Protein AF-A0A316QDM9-F1 (afdb_monomer_lite)

Secondary structure (DSSP, 8-state):
-THHHHT--HHHHHHHHTS-HHHHHHHHTTSSPPPHHHHHHHHHHTTS-STTT-

pLDDT: mean 93.09, std 5.65, range [69.12, 98.0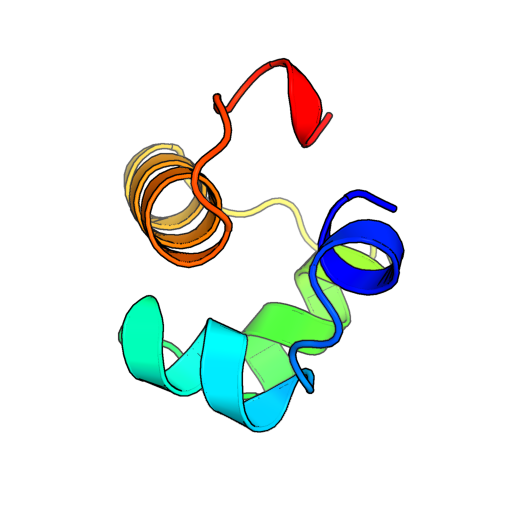]

Foldseek 3Di:
DLCVVQVDDLCQLCVQLVHDSVVSVCLVVVVDPDDPSSLCSSCVSSVHHSVVSD

Radius of gyration: 9.56 Å; chains: 1; bounding box: 21×21×20 Å

Sequence (54 aa):
MKRKETGLTQVQVAGKAGITVNCYQRYETGERMPRADIAKLIAKALNSTVEELF

Structure (mmCIF, N/CA/C/O backbone):
data_AF-A0A316QDM9-F1
#
_entry.id   AF-A0A316QDM9-F1
#
loop_
_atom_site.group_PDB
_atom_site.id
_atom_site.type_symbol
_atom_site.label_atom_id
_atom_site.label_alt_id
_atom_site.label_comp_id
_atom_site.label_asym_id
_atom_site.label_entity_id
_atom_site.label_seq_id
_atom_site.pdbx_PDB_ins_code
_atom_site.Cartn_x
_atom_site.Cartn_y
_atom_site.Cartn_z
_atom_site.occupancy
_atom_site.B_iso_or_equiv
_atom_site.auth_seq_id
_atom_site.auth_comp_id
_atom_site.auth_asym_id
_atom_site.auth_atom_id
_atom_site.pdbx_PDB_model_num
ATOM 1 N N . MET A 1 1 ? 4.675 1.004 10.686 1.00 69.12 1 MET A N 1
ATOM 2 C CA . MET A 1 1 ? 4.093 0.812 9.340 1.00 69.12 1 MET A CA 1
ATOM 3 C C . MET A 1 1 ? 2.592 0.609 9.482 1.00 69.12 1 MET A C 1
ATOM 5 O O . MET A 1 1 ? 2.193 -0.408 10.047 1.00 69.12 1 MET A O 1
ATOM 9 N N . LYS A 1 2 ? 1.793 1.551 8.965 1.00 80.31 2 LYS A N 1
ATOM 10 C CA . LYS A 1 2 ? 0.334 1.639 9.149 1.00 80.31 2 LYS A CA 1
ATOM 11 C C . LYS A 1 2 ? -0.422 0.333 8.869 1.00 80.31 2 LYS A C 1
ATOM 13 O O . LYS A 1 2 ? -1.336 -0.020 9.603 1.00 80.31 2 LYS A O 1
ATOM 18 N N . ARG A 1 3 ? 0.015 -0.469 7.885 1.00 88.50 3 ARG A N 1
ATOM 19 C CA . ARG A 1 3 ? -0.592 -1.784 7.602 1.00 88.50 3 ARG A CA 1
ATOM 20 C C . ARG A 1 3 ? -0.664 -2.692 8.833 1.00 88.50 3 ARG A C 1
ATOM 22 O O . ARG A 1 3 ? -1.686 -3.347 9.028 1.00 88.50 3 ARG A O 1
ATOM 29 N N . LYS A 1 4 ? 0.385 -2.735 9.662 1.00 85.56 4 LYS A N 1
ATOM 30 C CA . LYS A 1 4 ? 0.443 -3.638 10.826 1.00 85.56 4 LYS A CA 1
ATOM 31 C C . LYS A 1 4 ? -0.643 -3.330 11.865 1.00 85.56 4 LYS A C 1
ATOM 33 O O . LYS A 1 4 ? -1.077 -4.247 12.546 1.00 85.56 4 LYS A O 1
ATOM 38 N N . GLU A 1 5 ? -1.122 -2.089 11.928 1.00 87.56 5 GLU A N 1
ATOM 39 C CA . GLU A 1 5 ? -2.215 -1.663 12.817 1.00 87.56 5 GLU A CA 1
ATOM 40 C C . GLU A 1 5 ? -3.595 -2.082 12.285 1.00 87.56 5 GLU A C 1
ATOM 42 O O . GLU A 1 5 ? -4.531 -2.266 13.053 1.00 87.56 5 GLU A O 1
ATOM 47 N N . THR A 1 6 ? -3.721 -2.279 10.969 1.00 86.44 6 THR A N 1
ATOM 48 C CA . THR A 1 6 ? -4.991 -2.635 10.308 1.00 86.44 6 THR A CA 1
ATOM 49 C C . THR A 1 6 ? -5.280 -4.138 10.262 1.00 86.44 6 THR A C 1
ATOM 51 O O . THR A 1 6 ? -6.358 -4.540 9.830 1.00 86.44 6 THR A O 1
ATOM 54 N N . GLY A 1 7 ? -4.308 -4.991 10.608 1.00 89.31 7 GLY A N 1
ATOM 55 C CA . GLY A 1 7 ? -4.414 -6.450 10.459 1.00 89.31 7 GLY A CA 1
ATOM 56 C C . GLY A 1 7 ? -4.441 -6.959 9.006 1.00 89.31 7 GLY A C 1
ATOM 57 O O . GLY A 1 7 ? -4.552 -8.162 8.781 1.00 89.31 7 GLY A O 1
ATOM 58 N N . LEU A 1 8 ? -4.319 -6.078 8.006 1.00 93.31 8 LEU A N 1
ATOM 59 C CA . LEU A 1 8 ? -4.325 -6.458 6.592 1.00 93.31 8 LEU A CA 1
ATOM 60 C C . LEU A 1 8 ? -2.998 -7.098 6.178 1.00 93.31 8 LEU A C 1
ATOM 62 O O . LEU A 1 8 ? -1.918 -6.644 6.554 1.00 93.31 8 LEU A O 1
ATOM 66 N N . THR A 1 9 ? -3.060 -8.120 5.331 1.00 96.19 9 THR A N 1
ATOM 67 C CA . THR A 1 9 ? -1.887 -8.697 4.657 1.00 96.19 9 THR A CA 1
ATOM 68 C C . THR A 1 9 ? -1.420 -7.811 3.499 1.00 96.19 9 THR A C 1
ATOM 70 O O . THR A 1 9 ? -2.191 -7.021 2.953 1.00 96.19 9 THR A O 1
ATOM 73 N N . GLN A 1 10 ? -0.164 -7.969 3.069 1.00 96.38 10 GLN A N 1
ATOM 74 C CA . GLN A 1 10 ? 0.365 -7.264 1.892 1.00 96.38 10 GLN A CA 1
ATOM 75 C C . GLN A 1 10 ? -0.473 -7.525 0.630 1.00 96.38 10 GLN A C 1
ATOM 77 O O . GLN A 1 10 ? -0.729 -6.606 -0.145 1.00 96.38 10 GLN A O 1
ATOM 82 N N . VAL A 1 11 ? -0.955 -8.761 0.456 1.00 97.38 11 VAL A N 1
ATOM 83 C CA . VAL A 1 11 ? -1.805 -9.159 -0.677 1.00 97.38 11 VAL A CA 1
ATOM 84 C C . VAL A 1 11 ? -3.133 -8.404 -0.670 1.00 97.38 11 VAL A C 1
ATOM 86 O O . VAL A 1 11 ? -3.565 -7.904 -1.706 1.00 97.38 11 VAL A O 1
ATOM 89 N N . GLN A 1 12 ? -3.763 -8.267 0.499 1.00 97.12 12 GLN A N 1
ATOM 90 C CA . GLN A 1 12 ? -5.031 -7.547 0.631 1.00 97.12 12 GLN A CA 1
ATOM 91 C C . GLN A 1 12 ? -4.878 -6.051 0.346 1.00 97.12 12 GLN A C 1
ATOM 93 O O . GLN A 1 12 ? -5.731 -5.478 -0.328 1.00 97.12 12 GLN A O 1
ATOM 98 N N . VAL A 1 13 ? -3.808 -5.413 0.831 1.00 96.38 13 VAL A N 1
ATOM 99 C CA . VAL A 1 13 ? -3.571 -3.985 0.556 1.00 96.38 13 VAL A CA 1
ATOM 100 C C . VAL A 1 13 ? -3.284 -3.764 -0.925 1.00 96.38 13 VAL A C 1
ATOM 102 O O . VAL A 1 13 ? -3.897 -2.890 -1.532 1.00 96.38 13 VAL A O 1
ATOM 105 N N . ALA A 1 14 ? -2.422 -4.590 -1.523 1.00 97.31 14 ALA A N 1
ATOM 106 C CA . ALA A 1 14 ? -2.110 -4.519 -2.946 1.00 97.31 14 ALA A CA 1
ATOM 107 C C . ALA A 1 14 ? -3.369 -4.692 -3.813 1.00 97.31 14 ALA A C 1
ATOM 109 O O . ALA A 1 14 ? -3.621 -3.876 -4.698 1.00 97.31 14 ALA A O 1
ATOM 110 N N . GLY A 1 15 ? -4.213 -5.681 -3.490 1.00 97.94 15 GLY A N 1
ATOM 111 C CA . GLY A 1 15 ? -5.489 -5.906 -4.170 1.00 97.94 15 GLY A CA 1
ATOM 112 C C . GLY A 1 15 ? -6.451 -4.723 -4.045 1.00 97.94 15 GLY A C 1
ATOM 113 O O . GLY A 1 15 ? -6.996 -4.269 -5.048 1.00 97.94 15 GLY A O 1
ATOM 114 N N . LYS A 1 16 ? -6.611 -4.159 -2.839 1.00 96.88 16 LYS A N 1
ATOM 115 C CA . LYS A 1 16 ? -7.445 -2.963 -2.613 1.00 96.88 16 LYS A CA 1
ATOM 116 C C . LYS A 1 16 ? -6.919 -1.720 -3.339 1.00 96.88 16 LYS A C 1
ATOM 118 O O . LYS A 1 16 ? -7.714 -0.889 -3.767 1.00 96.88 16 LYS A O 1
ATOM 123 N N . ALA A 1 17 ? -5.600 -1.584 -3.460 1.00 96.19 17 ALA A N 1
ATOM 124 C CA . ALA A 1 17 ? -4.949 -0.469 -4.142 1.00 96.19 17 ALA A CA 1
ATOM 125 C C . ALA A 1 17 ? -4.795 -0.685 -5.662 1.00 96.19 17 ALA A C 1
ATOM 127 O O . ALA A 1 17 ? -4.300 0.206 -6.347 1.00 96.19 17 ALA A O 1
ATOM 128 N N . GLY A 1 18 ? -5.204 -1.842 -6.198 1.00 97.50 18 GLY A N 1
ATOM 129 C CA . GLY A 1 18 ? -5.113 -2.148 -7.629 1.00 97.50 18 GLY A CA 1
ATOM 130 C C . GLY A 1 18 ? -3.678 -2.300 -8.146 1.00 97.50 18 GLY A C 1
ATOM 131 O O . GLY A 1 18 ? -3.417 -2.033 -9.317 1.00 97.50 18 GLY A O 1
ATOM 132 N N . ILE A 1 19 ? -2.740 -2.704 -7.287 1.00 97.31 19 ILE A N 1
ATOM 133 C CA . ILE A 1 19 ? -1.326 -2.905 -7.634 1.00 97.31 19 ILE A CA 1
ATOM 134 C C . ILE A 1 19 ? -0.897 -4.348 -7.376 1.00 97.31 19 ILE A C 1
ATOM 136 O O . ILE A 1 19 ? -1.549 -5.104 -6.659 1.00 97.31 19 ILE A O 1
ATOM 140 N N . THR A 1 20 ? 0.244 -4.739 -7.942 1.00 98.00 20 THR A N 1
ATOM 141 C CA . THR A 1 20 ? 0.831 -6.047 -7.634 1.00 98.00 20 THR A CA 1
ATOM 142 C C . THR A 1 20 ? 1.400 -6.073 -6.214 1.00 98.00 20 THR A C 1
ATOM 144 O O . THR A 1 20 ? 1.855 -5.054 -5.685 1.00 98.00 20 THR A O 1
ATOM 147 N N . VAL A 1 21 ? 1.436 -7.260 -5.605 1.00 97.75 21 VAL A N 1
ATOM 148 C CA . VAL A 1 21 ? 2.014 -7.461 -4.264 1.00 97.75 21 VAL A CA 1
ATOM 149 C C . VAL A 1 21 ? 3.493 -7.073 -4.233 1.00 97.75 21 VAL A C 1
ATOM 151 O O . VAL A 1 21 ? 3.933 -6.436 -3.284 1.00 97.75 21 VAL A 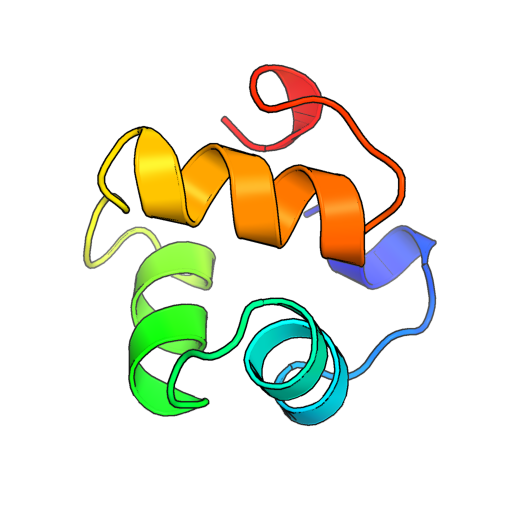O 1
ATOM 154 N N . ASN A 1 22 ? 4.239 -7.371 -5.301 1.00 97.56 22 ASN A N 1
ATOM 155 C CA . ASN A 1 22 ? 5.651 -7.003 -5.427 1.00 97.56 22 ASN A CA 1
ATOM 156 C C . ASN A 1 22 ? 5.844 -5.473 -5.462 1.00 97.56 22 ASN A C 1
ATOM 158 O O . ASN A 1 22 ? 6.710 -4.939 -4.776 1.00 97.56 22 ASN A O 1
ATOM 162 N N . CYS A 1 23 ? 4.992 -4.736 -6.192 1.00 96.38 23 CYS A N 1
ATOM 163 C CA . CYS A 1 23 ? 5.001 -3.269 -6.141 1.00 96.38 23 CYS A CA 1
ATOM 164 C C . CYS A 1 23 ? 4.789 -2.760 -4.714 1.00 96.38 23 CYS A C 1
ATOM 166 O O . CYS A 1 23 ? 5.544 -1.906 -4.257 1.00 96.38 23 CYS A O 1
ATOM 168 N N . TYR A 1 24 ? 3.795 -3.308 -4.013 1.00 96.38 24 TYR A N 1
ATOM 169 C CA . TYR A 1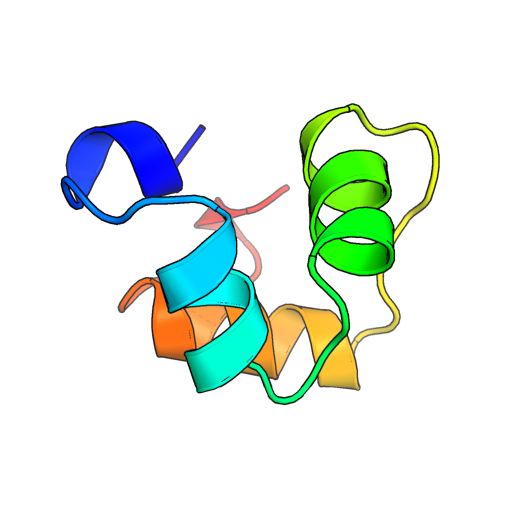 24 ? 3.510 -2.921 -2.637 1.00 96.38 24 TYR A CA 1
ATOM 170 C C . TYR A 1 24 ? 4.671 -3.231 -1.685 1.00 96.38 24 TYR A C 1
ATOM 172 O O . TYR A 1 24 ? 5.041 -2.372 -0.893 1.00 96.38 24 TYR A O 1
ATOM 180 N N . GLN A 1 25 ? 5.302 -4.401 -1.809 1.00 95.81 25 GLN A N 1
ATOM 181 C CA . GLN A 1 25 ? 6.482 -4.778 -1.023 1.00 95.81 25 GLN A CA 1
ATOM 182 C C . GLN A 1 25 ? 7.624 -3.775 -1.180 1.00 95.81 25 GLN A C 1
ATOM 184 O O . GLN A 1 25 ? 8.171 -3.339 -0.175 1.00 95.81 25 GLN A O 1
ATOM 189 N N . ARG A 1 26 ? 7.927 -3.346 -2.411 1.00 96.19 26 ARG A N 1
ATOM 190 C CA . ARG A 1 26 ? 8.963 -2.328 -2.668 1.00 96.19 26 ARG A CA 1
ATOM 191 C C . ARG A 1 26 ? 8.637 -0.969 -2.050 1.00 96.19 26 ARG A C 1
ATOM 193 O O . ARG A 1 26 ? 9.549 -0.227 -1.702 1.00 96.19 26 ARG A O 1
ATOM 200 N N . TYR A 1 27 ? 7.350 -0.639 -1.926 1.00 94.31 27 TYR A N 1
ATOM 201 C CA . TYR A 1 27 ? 6.908 0.554 -1.205 1.00 94.31 27 TYR A CA 1
ATOM 202 C C . TYR A 1 27 ? 7.042 0.370 0.311 1.00 94.31 27 TYR A C 1
ATOM 204 O O . TYR A 1 27 ? 7.509 1.280 0.985 1.00 94.31 27 TYR A O 1
ATOM 212 N N . GLU A 1 28 ? 6.691 -0.805 0.852 1.00 90.62 28 GLU A N 1
ATOM 21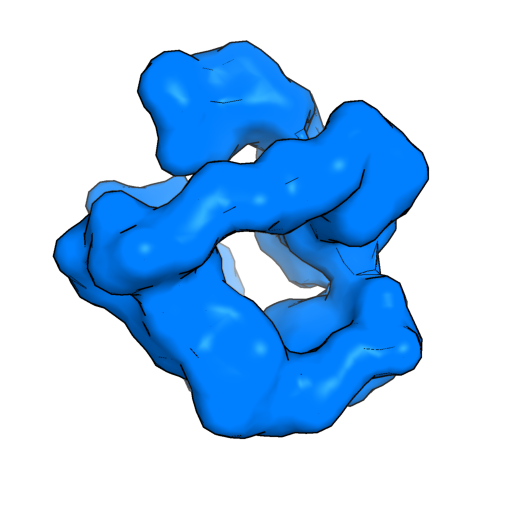3 C CA . GLU A 1 28 ? 6.854 -1.090 2.286 1.00 90.62 28 GLU A CA 1
ATOM 214 C C . GLU A 1 28 ? 8.327 -1.091 2.724 1.00 90.62 28 GLU A C 1
ATOM 216 O O . GLU A 1 28 ? 8.627 -0.684 3.845 1.00 90.62 28 GLU A O 1
ATOM 221 N N . THR A 1 29 ? 9.237 -1.571 1.870 1.00 92.81 29 THR A N 1
ATOM 222 C CA . THR A 1 29 ? 10.679 -1.637 2.161 1.00 92.81 29 THR A CA 1
ATOM 223 C C . THR A 1 29 ? 11.409 -0.322 1.898 1.00 92.81 29 THR A C 1
ATOM 225 O O . THR A 1 29 ? 12.586 -0.216 2.232 1.00 92.81 29 THR A O 1
ATOM 228 N N . GLY A 1 30 ? 10.747 0.667 1.289 1.00 91.44 30 GLY A N 1
ATOM 229 C CA . GLY A 1 30 ? 11.369 1.926 0.874 1.00 91.44 30 GLY A CA 1
ATOM 230 C C . GLY A 1 30 ? 12.304 1.803 -0.336 1.00 91.44 30 GLY A C 1
ATOM 231 O O . GLY A 1 30 ? 12.913 2.792 -0.732 1.00 91.44 30 GLY A O 1
ATOM 232 N N . GLU A 1 31 ? 12.401 0.624 -0.964 1.00 94.88 31 GLU A N 1
ATOM 233 C CA . GLU A 1 31 ? 13.180 0.410 -2.196 1.00 94.88 31 GLU A CA 1
ATOM 234 C C . GLU A 1 31 ? 12.667 1.292 -3.345 1.00 94.88 31 GLU A C 1
ATOM 236 O O . GLU A 1 31 ? 13.415 1.697 -4.237 1.00 94.88 31 GLU A O 1
ATOM 241 N N . ARG A 1 32 ? 11.368 1.606 -3.328 1.00 94.00 32 ARG A N 1
ATOM 242 C CA . ARG A 1 32 ? 10.733 2.494 -4.295 1.00 94.00 32 ARG A CA 1
ATOM 243 C C . ARG A 1 32 ? 9.719 3.392 -3.605 1.00 94.00 32 ARG A C 1
ATOM 245 O O . ARG A 1 32 ? 8.978 2.944 -2.742 1.00 94.00 32 ARG A O 1
ATOM 252 N N . MET A 1 33 ? 9.594 4.627 -4.081 1.00 92.88 33 MET A N 1
ATOM 253 C CA . MET A 1 33 ? 8.483 5.500 -3.704 1.00 92.88 33 MET A CA 1
ATOM 254 C C . MET A 1 33 ? 7.303 5.315 -4.667 1.00 92.88 33 MET A C 1
ATOM 256 O O . MET A 1 33 ? 7.502 5.306 -5.892 1.00 92.88 33 MET A O 1
ATOM 260 N N . PRO A 1 34 ? 6.066 5.152 -4.166 1.00 94.56 34 PRO A N 1
ATOM 261 C CA . PRO A 1 34 ? 4.896 5.186 -5.024 1.00 94.56 34 PRO A CA 1
ATOM 262 C C . PRO A 1 34 ? 4.695 6.598 -5.573 1.00 94.56 34 PRO A C 1
ATOM 264 O O . PRO A 1 34 ? 5.016 7.601 -4.940 1.00 94.56 34 PRO A O 1
ATOM 267 N N . ARG A 1 35 ? 4.114 6.678 -6.769 1.00 95.81 35 ARG A N 1
ATOM 268 C CA . ARG A 1 35 ? 3.597 7.944 -7.289 1.00 95.81 35 ARG A CA 1
ATOM 269 C C . ARG A 1 35 ? 2.414 8.416 -6.437 1.00 95.81 35 ARG A C 1
ATOM 271 O O . ARG A 1 35 ? 1.766 7.607 -5.775 1.00 95.81 35 ARG A O 1
ATOM 278 N N . ALA A 1 36 ? 2.090 9.705 -6.512 1.00 95.25 36 ALA A N 1
ATOM 279 C CA . ALA A 1 36 ? 1.025 10.309 -5.709 1.00 95.25 36 ALA A CA 1
ATOM 280 C C . ALA A 1 36 ? -0.355 9.644 -5.892 1.00 95.25 36 ALA A C 1
ATOM 282 O O . ALA A 1 36 ? -1.118 9.539 -4.936 1.00 95.25 36 ALA A O 1
ATOM 283 N N . ASP A 1 37 ? -0.682 9.170 -7.096 1.00 96.44 37 ASP A N 1
ATOM 284 C CA . ASP A 1 37 ? -1.913 8.419 -7.371 1.00 96.44 37 ASP A CA 1
ATOM 285 C C . ASP A 1 37 ? -1.942 7.079 -6.621 1.00 96.44 37 ASP A C 1
ATOM 287 O O . ASP A 1 37 ? -2.914 6.769 -5.934 1.00 96.44 37 ASP A O 1
ATOM 291 N N . ILE A 1 38 ? -0.843 6.326 -6.674 1.00 96.94 38 ILE A N 1
ATOM 292 C CA . ILE A 1 38 ? -0.706 5.044 -5.975 1.00 96.94 38 ILE A CA 1
ATOM 293 C C . ILE A 1 38 ? -0.673 5.238 -4.456 1.00 96.94 38 ILE A C 1
ATOM 295 O O . ILE A 1 38 ? -1.314 4.482 -3.731 1.00 96.94 38 ILE A O 1
ATOM 299 N N . ALA A 1 39 ? 0.006 6.278 -3.968 1.00 96.00 39 ALA A N 1
ATOM 300 C CA . ALA A 1 39 ? 0.028 6.622 -2.550 1.00 96.00 39 ALA A CA 1
ATOM 301 C C . ALA A 1 39 ? -1.390 6.882 -2.011 1.00 96.00 39 ALA A C 1
ATOM 303 O O . ALA A 1 39 ? -1.758 6.341 -0.970 1.00 96.00 39 ALA A O 1
ATOM 304 N N . LYS A 1 40 ? -2.225 7.620 -2.759 1.00 96.69 40 LYS A N 1
ATOM 305 C CA . LYS A 1 40 ? -3.640 7.849 -2.409 1.00 96.69 40 LYS A CA 1
ATOM 306 C C . LYS A 1 40 ? -4.451 6.553 -2.365 1.00 96.69 40 LYS A C 1
ATOM 308 O O . LYS A 1 40 ? -5.279 6.380 -1.472 1.00 96.69 40 LYS A O 1
A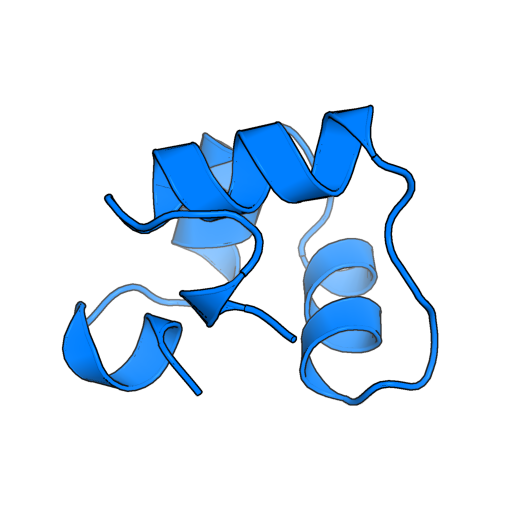TOM 313 N N . LEU A 1 41 ? -4.222 5.635 -3.307 1.00 97.2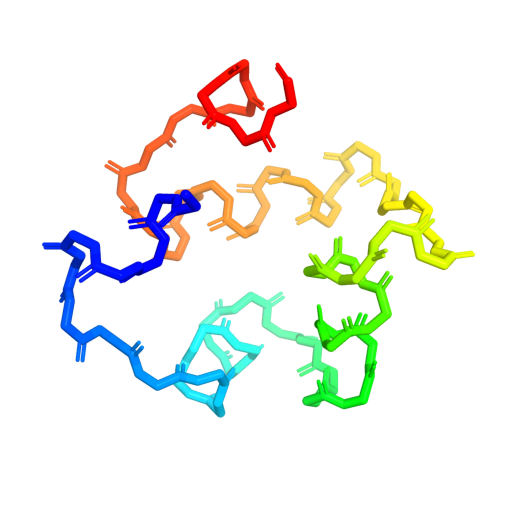5 41 LEU A N 1
ATOM 314 C CA . LEU A 1 41 ? -4.908 4.339 -3.331 1.00 97.25 41 LEU A CA 1
ATOM 315 C C . LEU A 1 41 ? -4.502 3.452 -2.148 1.00 97.25 41 LEU A C 1
ATOM 317 O O . LEU A 1 41 ? -5.365 2.827 -1.533 1.00 97.25 41 LEU A O 1
ATOM 321 N N . ILE A 1 42 ? -3.216 3.436 -1.791 1.00 95.75 42 ILE A N 1
ATOM 322 C CA . ILE A 1 42 ? -2.707 2.704 -0.622 1.00 95.75 42 ILE A CA 1
ATOM 323 C C . ILE A 1 42 ? -3.269 3.299 0.674 1.00 95.75 42 ILE A C 1
ATOM 325 O O . ILE A 1 42 ? -3.748 2.551 1.525 1.00 95.75 42 ILE A O 1
ATOM 329 N N . ALA A 1 43 ? -3.278 4.628 0.802 1.00 95.31 43 ALA A N 1
ATOM 330 C CA . ALA A 1 43 ? -3.849 5.329 1.952 1.00 95.31 43 ALA A CA 1
ATOM 331 C C . ALA A 1 43 ? -5.333 4.970 2.130 1.00 95.31 43 ALA A C 1
ATOM 333 O O . ALA A 1 43 ? -5.752 4.531 3.201 1.00 95.31 43 ALA A O 1
ATOM 334 N N . LYS A 1 44 ? -6.106 5.008 1.036 1.00 95.75 44 LYS A N 1
ATOM 335 C CA . LYS A 1 44 ? -7.509 4.571 1.022 1.00 95.75 44 LYS A CA 1
ATOM 336 C C . LYS A 1 44 ? -7.668 3.096 1.408 1.00 95.75 44 LYS A C 1
ATOM 338 O O . LYS A 1 44 ? -8.562 2.765 2.182 1.00 95.75 44 LYS A O 1
ATOM 343 N N . ALA A 1 45 ? -6.810 2.208 0.903 1.00 95.31 45 ALA A N 1
ATOM 344 C CA . ALA A 1 45 ? -6.845 0.780 1.229 1.00 95.31 45 ALA A CA 1
ATOM 345 C C . ALA A 1 45 ? -6.584 0.494 2.720 1.00 95.31 45 ALA A C 1
ATOM 347 O O . ALA A 1 45 ? -7.108 -0.490 3.254 1.00 95.31 45 ALA A O 1
ATOM 348 N N . LEU A 1 46 ? -5.793 1.354 3.367 1.00 94.00 46 LEU A N 1
ATOM 349 C CA . LEU A 1 46 ? -5.424 1.299 4.781 1.00 94.00 46 LEU A CA 1
ATOM 350 C C . LEU A 1 46 ? -6.315 2.162 5.687 1.00 94.00 46 LEU A C 1
ATOM 352 O O . LEU A 1 46 ? -6.078 2.194 6.891 1.00 94.00 46 LEU A O 1
ATOM 356 N N . ASN A 1 47 ? -7.334 2.829 5.131 1.00 93.50 47 ASN A N 1
ATOM 357 C CA . ASN A 1 47 ? -8.177 3.796 5.839 1.00 93.50 47 ASN A CA 1
ATOM 358 C C . ASN A 1 47 ? -7.349 4.847 6.605 1.00 93.50 47 ASN A C 1
ATOM 360 O O . ASN A 1 47 ? -7.519 5.055 7.804 1.00 93.50 47 ASN A O 1
ATOM 364 N N . SER A 1 48 ? -6.400 5.448 5.895 1.00 92.69 48 SER A N 1
ATOM 365 C CA . SER A 1 48 ? -5.371 6.347 6.413 1.00 92.69 48 SER A CA 1
ATOM 366 C C . SER A 1 48 ? -5.163 7.506 5.431 1.00 92.69 48 SER A C 1
ATOM 368 O O . SER A 1 48 ? -5.762 7.515 4.348 1.00 92.69 48 SER A O 1
ATOM 370 N N . THR A 1 49 ? -4.335 8.487 5.783 1.00 93.31 49 THR A N 1
ATOM 371 C CA . THR A 1 49 ? -3.915 9.549 4.855 1.00 93.31 49 THR A CA 1
ATOM 372 C C . THR A 1 49 ? -2.569 9.226 4.206 1.00 93.31 49 THR A C 1
ATOM 374 O O . THR A 1 49 ? -1.900 8.269 4.588 1.00 93.31 49 THR A O 1
ATOM 377 N N . VAL A 1 50 ? -2.168 9.986 3.182 1.00 90.50 50 VAL A N 1
ATOM 378 C CA . VAL A 1 50 ? -0.858 9.780 2.534 1.00 90.50 50 VAL A CA 1
ATOM 379 C C . VAL A 1 50 ? 0.277 10.193 3.474 1.00 90.50 50 VAL A C 1
ATOM 381 O O . VAL A 1 50 ? 1.322 9.555 3.481 1.00 90.50 50 VAL A O 1
ATOM 384 N N . GLU A 1 51 ? 0.049 11.211 4.296 1.00 89.75 51 GLU A N 1
ATOM 385 C CA . GLU A 1 51 ? 0.979 11.728 5.303 1.00 89.75 51 GLU A CA 1
ATOM 386 C C . GLU A 1 51 ? 1.245 10.706 6.413 1.00 89.75 51 GLU A C 1
ATOM 388 O O . GLU A 1 51 ? 2.334 10.651 6.955 1.00 89.75 51 GLU A O 1
ATOM 393 N N . GLU A 1 52 ? 0.279 9.846 6.738 1.00 87.19 52 GLU A N 1
ATOM 394 C CA . GLU A 1 52 ? 0.493 8.751 7.692 1.00 87.19 52 GLU A CA 1
ATOM 395 C C . GLU A 1 52 ? 1.276 7.562 7.094 1.00 87.19 52 GLU A C 1
ATOM 397 O O . GLU A 1 52 ? 1.640 6.630 7.822 1.00 87.19 52 GLU A O 1
ATOM 402 N N . LEU A 1 53 ? 1.511 7.547 5.774 1.00 81.75 53 LEU A N 1
ATOM 403 C CA . LEU A 1 53 ? 2.311 6.515 5.106 1.00 81.75 53 LEU A CA 1
ATOM 404 C C . LEU A 1 53 ? 3.808 6.846 5.055 1.00 81.75 53 LEU A C 1
ATOM 406 O O . LEU A 1 53 ? 4.592 5.901 4.922 1.00 81.75 53 LEU A O 1
ATOM 410 N N . PHE A 1 54 ? 4.183 8.131 5.120 1.00 77.44 54 PHE A N 1
ATOM 411 C CA . PHE A 1 54 ? 5.538 8.638 4.859 1.00 77.44 54 PHE A CA 1
ATOM 412 C C . PHE A 1 54 ? 6.049 9.556 5.963 1.00 77.44 54 PHE A C 1
ATOM 414 O O . PHE A 1 54 ? 5.307 10.480 6.350 1.00 77.44 54 PHE A O 1
#